Protein AF-A0A1Y3AT65-F1 (afdb_monomer_lite)

Sequence (134 aa):
MAFTSYMGLILGLMADDDILRILLSTGNSETVDKLFTRYLSTVKHLQDWFRHDPFDKNSKAFKSLKIVRKMHCKVADNLNNNQQSMDERKDIQINQWQMFLTQSAFFGLSAIIPKQIGYHQFTPNDFHAIFHFW

Organism: Euroglyphus maynei (NCBI:txid6958)

Radius of gyration: 16.28 Å; chains: 1; bounding box: 32×29×45 Å

Foldseek 3Di:
DLVQLLQLLVVLCVVDPLSVVLVVVVVLCPDPVSVVVVVVLVSVLVCQLVVWDCPPCPGPNVVSVVVVVVVLVVSQCVLVVVQPDPDPSRPRHDDVVVVVSNVCSRCVCCVPPVVVVPVPPDDPVNNVVVVVSD

pLDDT: mean 87.67, std 11.33, range [44.53, 98.38]

Secondary structure (DSSP, 8-state):
-HHHHHHHHHHHHHH-HHHHHHHHHTSTTSSHHHHHHHHHHHHHHHHHHHHS-TT-TTSHHHHHHHHHHHHHHHHHHHHHH-TTS-SS-TT----HHHHHHHHHHHHHHHHH-TTTTT-TT--HHHHHHHHHH-

Structure (mmCIF, N/CA/C/O backbone):
data_AF-A0A1Y3AT65-F1
#
_entry.id   AF-A0A1Y3AT65-F1
#
loop_
_atom_site.group_PDB
_atom_site.id
_atom_site.type_symbol
_atom_site.label_atom_id
_atom_site.label_alt_id
_atom_site.label_comp_id
_atom_site.label_asym_id
_atom_site.label_entity_id
_atom_site.label_seq_id
_atom_site.pdbx_PDB_ins_code
_atom_site.Cartn_x
_atom_site.Cartn_y
_atom_site.Cartn_z
_atom_site.occupancy
_atom_site.B_iso_or_equiv
_atom_site.auth_seq_id
_atom_site.auth_comp_id
_atom_site.auth_asym_id
_atom_site.auth_atom_id
_atom_site.pdbx_PDB_model_num
ATOM 1 N N . MET A 1 1 ? 6.538 -9.108 -6.489 1.00 64.62 1 MET A N 1
ATOM 2 C CA . MET A 1 1 ? 5.789 -7.889 -6.111 1.00 64.62 1 MET A CA 1
ATOM 3 C C . MET A 1 1 ? 4.839 -8.126 -4.943 1.00 64.62 1 MET A C 1
ATOM 5 O O . MET A 1 1 ? 5.210 -7.740 -3.850 1.00 64.62 1 MET A O 1
ATOM 9 N N . ALA A 1 2 ? 3.693 -8.811 -5.093 1.00 70.06 2 ALA A N 1
ATOM 10 C CA . ALA A 1 2 ? 2.707 -8.919 -3.997 1.00 70.06 2 ALA A CA 1
ATOM 11 C C . ALA A 1 2 ? 3.268 -9.498 -2.677 1.00 70.06 2 ALA A C 1
ATOM 13 O O . ALA A 1 2 ? 2.992 -8.955 -1.613 1.00 70.06 2 ALA A O 1
ATOM 14 N N . PHE A 1 3 ? 4.096 -10.548 -2.744 1.00 76.88 3 PHE A N 1
ATOM 15 C CA . PHE A 1 3 ? 4.761 -11.120 -1.565 1.00 76.88 3 PHE A CA 1
ATOM 16 C C . PHE A 1 3 ? 5.738 -10.136 -0.902 1.00 76.88 3 PHE A C 1
ATOM 18 O O . PHE A 1 3 ? 5.680 -9.927 0.304 1.00 76.88 3 PHE A O 1
ATOM 25 N N . THR A 1 4 ? 6.588 -9.478 -1.693 1.00 84.19 4 THR A N 1
ATOM 26 C CA . THR A 1 4 ? 7.532 -8.458 -1.218 1.00 84.19 4 THR A CA 1
ATOM 27 C C . THR A 1 4 ? 6.821 -7.293 -0.534 1.00 84.19 4 THR A C 1
ATOM 29 O O . THR A 1 4 ? 7.199 -6.900 0.565 1.00 84.19 4 THR A O 1
ATOM 32 N N . SER A 1 5 ? 5.768 -6.768 -1.162 1.00 83.88 5 SER A N 1
ATOM 33 C CA . SER A 1 5 ? 4.968 -5.667 -0.624 1.00 83.88 5 SER A CA 1
ATOM 34 C C . SER A 1 5 ? 4.231 -6.074 0.657 1.00 83.88 5 SER A C 1
ATOM 36 O O . SER A 1 5 ? 4.086 -5.263 1.563 1.00 83.88 5 SER A O 1
ATOM 38 N N . TYR A 1 6 ? 3.812 -7.338 0.772 1.00 82.06 6 TYR A N 1
ATOM 39 C CA . TYR A 1 6 ? 3.219 -7.876 1.997 1.00 82.06 6 TYR A CA 1
ATOM 40 C C . TYR A 1 6 ? 4.241 -8.035 3.135 1.00 82.06 6 TYR A C 1
ATOM 42 O O . TYR A 1 6 ? 3.956 -7.654 4.267 1.00 82.06 6 TYR A O 1
ATOM 50 N N . MET A 1 7 ? 5.443 -8.539 2.844 1.00 84.25 7 MET A N 1
ATOM 51 C CA . MET A 1 7 ? 6.515 -8.646 3.842 1.00 84.25 7 MET A CA 1
ATOM 52 C C . MET A 1 7 ? 6.972 -7.276 4.334 1.00 84.25 7 MET A C 1
ATOM 54 O O . MET A 1 7 ? 7.140 -7.076 5.535 1.00 84.25 7 MET A O 1
ATOM 58 N N . GLY A 1 8 ? 7.116 -6.317 3.421 1.00 86.62 8 GLY A N 1
ATOM 59 C CA . GLY A 1 8 ? 7.434 -4.946 3.785 1.00 86.62 8 GLY A CA 1
ATOM 60 C C . GLY A 1 8 ? 6.338 -4.302 4.635 1.00 86.62 8 GLY A C 1
ATOM 61 O O . GLY A 1 8 ? 6.666 -3.679 5.639 1.00 86.62 8 GLY A O 1
ATOM 62 N N . LEU A 1 9 ? 5.053 -4.549 4.334 1.00 85.88 9 LEU A N 1
ATOM 63 C CA . LEU A 1 9 ? 3.936 -4.142 5.196 1.00 85.88 9 LEU A CA 1
ATOM 64 C C . LEU A 1 9 ? 4.084 -4.699 6.615 1.00 85.88 9 LEU A C 1
ATOM 66 O O . LEU A 1 9 ? 4.012 -3.927 7.561 1.00 85.88 9 LEU A O 1
ATOM 70 N N . ILE A 1 10 ? 4.309 -6.006 6.781 1.00 83.56 10 ILE A N 1
ATOM 71 C CA . ILE A 1 10 ? 4.473 -6.607 8.117 1.00 83.56 10 ILE A CA 1
ATOM 72 C C . ILE A 1 10 ? 5.633 -5.949 8.869 1.00 83.56 10 ILE A C 1
ATOM 74 O O . ILE A 1 10 ? 5.464 -5.569 10.023 1.00 83.56 10 ILE A O 1
ATOM 78 N N . LEU A 1 11 ? 6.786 -5.773 8.219 1.00 83.50 11 LEU A N 1
ATOM 79 C CA . LEU A 1 11 ? 7.942 -5.122 8.836 1.00 83.50 11 LEU A CA 1
ATOM 80 C C . LEU A 1 11 ? 7.638 -3.677 9.245 1.00 83.50 11 LEU A C 1
ATOM 82 O O . LEU A 1 11 ? 7.956 -3.294 10.365 1.00 83.50 11 LEU A O 1
ATOM 86 N N . GLY A 1 12 ? 6.987 -2.902 8.374 1.00 83.62 12 GLY A N 1
ATOM 87 C CA . GLY A 1 12 ? 6.592 -1.524 8.669 1.00 83.62 12 GLY A CA 1
ATOM 88 C C . GLY A 1 12 ? 5.614 -1.432 9.839 1.00 83.62 12 GLY A C 1
ATOM 89 O O . GLY A 1 12 ? 5.766 -0.568 10.693 1.00 83.62 12 GLY A O 1
ATOM 90 N N . LEU A 1 13 ? 4.658 -2.362 9.928 1.00 81.56 13 LEU A N 1
ATOM 91 C CA . LEU A 1 13 ? 3.727 -2.433 11.054 1.00 81.56 13 LEU A CA 1
ATOM 92 C C . LEU A 1 13 ? 4.410 -2.809 1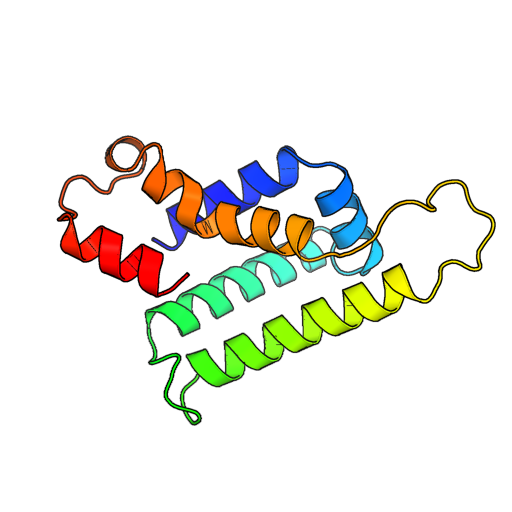2.370 1.00 81.56 13 LEU A C 1
ATOM 94 O O . LEU A 1 13 ? 3.994 -2.330 13.411 1.00 81.56 13 LEU A O 1
ATOM 98 N N . MET A 1 14 ? 5.432 -3.664 12.350 1.00 79.94 14 MET A N 1
ATOM 99 C CA . MET A 1 14 ? 6.160 -4.038 13.569 1.00 79.94 14 MET A CA 1
ATOM 100 C C . MET A 1 14 ? 7.171 -2.978 14.024 1.00 79.94 14 MET A C 1
ATOM 102 O O . MET A 1 14 ? 7.653 -3.055 15.149 1.00 79.94 14 MET A O 1
ATOM 106 N N . ALA A 1 15 ? 7.535 -2.036 13.153 1.00 81.00 15 ALA A N 1
ATOM 107 C CA . ALA A 1 15 ? 8.564 -1.037 13.428 1.00 81.00 15 ALA A CA 1
ATOM 108 C C . ALA A 1 15 ? 8.023 0.253 14.069 1.00 81.00 15 ALA A C 1
ATOM 110 O O . ALA A 1 15 ? 8.819 1.053 14.556 1.00 81.00 15 ALA A O 1
ATOM 111 N N . ASP A 1 16 ? 6.704 0.467 14.048 1.00 81.56 16 ASP A N 1
ATOM 112 C CA . ASP A 1 16 ? 6.070 1.713 14.480 1.00 81.56 16 ASP A CA 1
ATOM 113 C C . ASP A 1 16 ? 4.811 1.433 15.322 1.00 81.56 16 ASP A C 1
ATOM 115 O O . ASP A 1 16 ? 3.757 1.026 14.813 1.00 81.56 16 ASP A O 1
ATOM 119 N N . ASP A 1 17 ? 4.930 1.676 16.629 1.00 84.50 17 ASP A N 1
ATOM 120 C CA . ASP A 1 17 ? 3.848 1.503 17.600 1.00 84.50 17 ASP A CA 1
ATOM 121 C C . ASP A 1 17 ? 2.639 2.407 17.305 1.00 84.50 17 ASP A C 1
ATOM 123 O O . ASP A 1 17 ? 1.500 2.018 17.592 1.00 84.50 17 ASP A O 1
ATOM 127 N N . ASP A 1 18 ? 2.837 3.582 16.701 1.00 85.50 18 ASP A N 1
ATOM 128 C CA . ASP A 1 18 ? 1.742 4.492 16.362 1.00 85.50 18 ASP A CA 1
ATOM 129 C C . ASP A 1 18 ? 0.900 3.924 15.224 1.00 85.50 18 ASP A C 1
ATOM 131 O O . ASP A 1 18 ? -0.332 3.976 15.282 1.00 85.50 18 ASP A O 1
ATOM 135 N N . ILE A 1 19 ? 1.525 3.298 14.221 1.00 85.94 19 ILE A N 1
ATOM 136 C CA . ILE A 1 19 ? 0.791 2.638 13.132 1.00 85.94 19 ILE A CA 1
ATOM 137 C C . ILE A 1 19 ? -0.057 1.482 13.680 1.00 85.94 19 ILE A C 1
ATOM 139 O O . ILE A 1 19 ? -1.222 1.325 13.291 1.00 85.94 19 ILE A O 1
ATOM 143 N N . LEU A 1 20 ? 0.470 0.697 14.625 1.00 86.69 20 LEU A N 1
ATOM 144 C CA . LEU A 1 20 ? -0.303 -0.359 15.287 1.00 86.69 20 LEU A CA 1
ATOM 145 C C . LEU A 1 20 ? -1.485 0.210 16.072 1.00 86.69 20 LEU A C 1
ATOM 147 O O . LEU A 1 20 ? -2.610 -0.284 15.939 1.00 86.69 20 LEU A O 1
ATOM 151 N N . ARG A 1 21 ? -1.265 1.276 16.845 1.00 87.88 21 ARG A N 1
ATOM 152 C CA . ARG A 1 21 ? -2.320 1.961 17.603 1.00 87.88 21 ARG A CA 1
ATOM 153 C C . ARG A 1 21 ? -3.409 2.521 16.685 1.00 87.88 21 ARG A C 1
ATOM 155 O O . ARG A 1 21 ? -4.594 2.342 16.976 1.00 87.88 21 ARG A O 1
ATOM 162 N N . ILE A 1 22 ? -3.038 3.104 15.541 1.00 89.12 22 ILE A N 1
ATOM 163 C CA . ILE A 1 22 ? -3.978 3.543 14.498 1.00 89.12 22 ILE A CA 1
ATOM 164 C C . ILE A 1 22 ? -4.821 2.361 14.014 1.00 89.12 22 ILE A C 1
ATOM 166 O O . ILE A 1 22 ? -6.049 2.455 13.981 1.00 89.12 22 ILE A O 1
ATOM 170 N N . LEU A 1 23 ? -4.204 1.232 13.658 1.00 90.12 23 LEU A N 1
ATOM 171 C CA . LEU A 1 23 ? -4.937 0.062 13.167 1.00 90.12 23 LEU A CA 1
ATOM 172 C C . LEU A 1 23 ? -5.905 -0.499 14.214 1.00 90.12 23 LEU A C 1
ATOM 174 O O . LEU A 1 23 ? -7.049 -0.814 13.868 1.00 90.12 23 LEU A O 1
ATOM 178 N N . LEU A 1 24 ? -5.479 -0.587 15.475 1.00 88.62 24 LEU A N 1
ATOM 179 C CA . LEU A 1 24 ? -6.313 -1.039 16.591 1.00 88.62 24 LEU A CA 1
ATOM 180 C C . LEU A 1 24 ? -7.511 -0.109 16.818 1.00 88.62 24 LEU A C 1
ATOM 182 O O . LEU A 1 24 ? -8.625 -0.600 16.986 1.00 88.62 24 LEU A O 1
ATOM 186 N N . SER A 1 25 ? -7.324 1.211 16.704 1.00 89.00 25 SER A N 1
ATOM 187 C CA . SER A 1 25 ? -8.399 2.203 16.890 1.00 89.00 25 SER A CA 1
ATOM 188 C C . SER A 1 25 ? -9.590 2.026 15.938 1.00 89.00 25 SER A C 1
ATOM 190 O O . SER A 1 25 ? -10.700 2.466 16.224 1.00 89.00 25 SER A O 1
ATOM 192 N N . THR A 1 26 ? -9.387 1.357 14.799 1.00 90.94 26 THR A N 1
ATOM 193 C CA . THR A 1 26 ? -10.454 1.136 13.813 1.00 90.94 26 THR A CA 1
ATOM 194 C C . THR A 1 26 ? -11.418 0.002 14.178 1.00 90.94 26 THR A C 1
ATOM 196 O O . THR A 1 26 ? -12.393 -0.202 13.455 1.00 90.94 26 THR A O 1
ATOM 199 N N . GLY A 1 27 ? -11.114 -0.805 15.204 1.00 90.06 27 GLY A N 1
ATOM 200 C CA . GLY A 1 27 ? -11.887 -1.995 15.590 1.00 90.06 27 GLY A CA 1
ATOM 201 C C . GLY A 1 27 ? -11.817 -3.169 14.598 1.00 90.06 27 GLY A C 1
ATOM 202 O O . GLY A 1 27 ? -12.318 -4.258 14.876 1.00 90.06 27 GLY A O 1
ATOM 203 N N . ASN A 1 28 ? -11.158 -2.994 13.445 1.00 91.69 28 ASN A N 1
ATOM 204 C CA . ASN A 1 28 ? -10.980 -4.012 12.398 1.00 91.69 28 ASN A CA 1
ATOM 205 C C . ASN A 1 28 ? -9.689 -4.838 12.583 1.00 91.69 28 ASN A C 1
ATOM 207 O O . ASN A 1 28 ? -9.176 -5.425 11.631 1.00 91.69 28 ASN A O 1
ATOM 211 N N . SER A 1 29 ? -9.126 -4.830 13.793 1.00 91.25 29 SER A N 1
ATOM 212 C CA . SER A 1 29 ? -7.895 -5.551 14.154 1.00 91.25 29 SER A CA 1
ATOM 213 C C . SER A 1 29 ? -7.995 -6.293 15.496 1.00 91.25 29 SER A C 1
ATOM 215 O O . SER A 1 29 ? -6.986 -6.756 16.006 1.00 91.25 29 SER A O 1
ATOM 217 N N . GLU A 1 30 ? -9.192 -6.393 16.081 1.00 89.56 30 GLU A N 1
ATOM 218 C CA . GLU A 1 30 ? -9.398 -6.936 17.438 1.00 89.56 30 GLU A CA 1
ATOM 219 C C . GLU A 1 30 ? -9.384 -8.468 17.507 1.00 89.56 30 GLU A C 1
ATOM 221 O O . GLU A 1 30 ? -9.153 -9.041 18.567 1.00 89.56 30 GLU A O 1
ATOM 226 N N . THR A 1 31 ? -9.664 -9.138 16.389 1.00 93.31 31 THR A N 1
ATOM 227 C CA . THR A 1 31 ? -9.794 -10.596 16.318 1.00 93.31 31 THR A CA 1
ATOM 228 C C . THR A 1 31 ? -9.039 -11.143 15.110 1.00 93.31 31 THR A C 1
ATOM 230 O O . THR A 1 31 ? -8.782 -10.429 14.135 1.00 93.31 31 THR A O 1
ATOM 233 N N . VAL A 1 32 ? -8.676 -12.428 15.160 1.00 94.06 32 VAL A N 1
ATOM 234 C CA . VAL A 1 32 ? -7.895 -13.093 14.102 1.00 94.06 32 VAL A CA 1
ATOM 235 C C . VAL A 1 32 ? -8.628 -13.074 12.755 1.00 94.06 32 VAL A C 1
ATOM 237 O O . VAL A 1 32 ? -8.010 -12.824 11.723 1.00 94.06 32 VAL A O 1
ATOM 240 N N . ASP A 1 33 ? -9.946 -13.269 12.746 1.00 96.19 33 ASP A N 1
ATOM 241 C CA . ASP A 1 33 ? -10.785 -13.228 11.543 1.00 96.19 33 ASP A CA 1
ATOM 242 C C . ASP A 1 33 ? -10.880 -11.816 10.935 1.00 96.19 33 ASP A C 1
ATOM 244 O O . ASP A 1 33 ? -10.775 -11.659 9.711 1.00 96.19 33 ASP A O 1
ATOM 248 N N . LYS A 1 34 ? -10.982 -10.771 11.771 1.00 94.38 34 LYS A N 1
ATOM 249 C CA . LYS A 1 34 ? -10.933 -9.369 11.323 1.00 94.38 34 LYS A CA 1
ATOM 250 C C . LYS A 1 34 ? -9.566 -9.027 10.725 1.00 94.38 34 LYS A C 1
ATOM 252 O O . LYS A 1 34 ? -9.504 -8.432 9.648 1.00 94.38 34 LYS A O 1
ATOM 257 N N . LEU A 1 35 ? -8.476 -9.451 11.373 1.00 92.00 35 LEU A N 1
ATOM 258 C CA . LEU A 1 35 ? -7.111 -9.274 10.866 1.00 92.00 35 LEU A CA 1
ATOM 259 C C . LEU A 1 35 ? -6.919 -9.980 9.520 1.00 92.00 35 LEU A C 1
ATOM 261 O O . LEU A 1 35 ? -6.455 -9.358 8.564 1.00 92.00 35 LEU A O 1
ATOM 265 N N . PHE A 1 36 ? -7.327 -11.247 9.413 1.00 92.81 36 PHE A N 1
ATOM 266 C CA . PHE A 1 36 ? -7.269 -12.002 8.160 1.00 92.81 36 PHE A CA 1
ATOM 267 C C . PHE A 1 36 ? -8.016 -11.274 7.036 1.00 92.81 36 PHE A C 1
ATOM 269 O O . PHE A 1 36 ? -7.462 -11.048 5.959 1.00 92.81 36 PHE A O 1
ATOM 276 N N . THR A 1 37 ? -9.245 -10.833 7.311 1.00 95.19 37 THR A N 1
ATOM 277 C CA . THR A 1 37 ? -10.080 -10.106 6.347 1.00 95.19 37 THR A CA 1
ATOM 278 C C . THR A 1 37 ? -9.423 -8.803 5.900 1.00 95.19 37 THR A C 1
ATOM 280 O O . THR A 1 37 ? -9.384 -8.509 4.702 1.00 95.19 37 THR A O 1
ATOM 283 N N . ARG A 1 38 ? -8.853 -8.035 6.837 1.00 93.25 38 ARG A N 1
ATOM 284 C CA . ARG A 1 38 ? -8.128 -6.797 6.535 1.00 93.25 38 ARG A CA 1
ATOM 285 C C . ARG A 1 38 ? -6.981 -7.053 5.564 1.00 93.25 38 ARG A C 1
ATOM 287 O O . ARG A 1 38 ? -6.920 -6.406 4.521 1.00 93.25 38 ARG A O 1
ATOM 294 N N . TYR A 1 39 ? -6.078 -7.976 5.884 1.00 90.88 39 TYR A N 1
ATOM 295 C CA . TYR A 1 39 ? -4.890 -8.195 5.056 1.00 90.88 39 TYR A CA 1
ATOM 296 C C . TYR A 1 39 ? -5.218 -8.860 3.721 1.00 90.88 39 TYR A C 1
ATOM 298 O O . TYR A 1 39 ? -4.597 -8.520 2.713 1.00 90.88 39 TYR A O 1
ATOM 306 N N . LEU A 1 40 ? -6.242 -9.716 3.666 1.00 92.81 40 LEU A N 1
ATOM 307 C CA . LEU A 1 40 ? -6.763 -10.225 2.400 1.00 92.81 40 LEU A CA 1
ATOM 308 C C . LEU A 1 40 ? -7.311 -9.087 1.523 1.00 92.81 40 LEU A C 1
ATOM 310 O O . LEU A 1 40 ? -7.027 -9.042 0.324 1.00 92.81 40 LEU A O 1
ATOM 314 N N . SER A 1 41 ? -8.037 -8.131 2.115 1.00 94.75 41 SER A N 1
ATOM 315 C CA . SER A 1 41 ? -8.499 -6.928 1.413 1.00 94.75 41 SER A CA 1
ATOM 316 C C . SER A 1 41 ? -7.328 -6.085 0.905 1.00 94.75 41 SER A C 1
ATOM 318 O O . SER A 1 41 ? -7.350 -5.648 -0.245 1.00 94.75 41 SER A O 1
ATOM 320 N N . THR A 1 42 ? -6.279 -5.896 1.712 1.00 92.62 42 THR A N 1
ATOM 321 C CA . THR A 1 42 ? -5.059 -5.185 1.294 1.00 92.62 42 THR A CA 1
ATOM 322 C C . THR A 1 42 ? -4.396 -5.863 0.097 1.00 92.62 42 THR A C 1
ATOM 324 O O . THR A 1 42 ? -4.096 -5.196 -0.892 1.00 92.62 42 THR A O 1
ATOM 327 N N . VAL A 1 43 ? -4.220 -7.190 0.129 1.00 91.69 43 VAL A N 1
ATOM 328 C CA . VAL A 1 43 ? -3.649 -7.951 -0.997 1.00 91.69 43 VAL A CA 1
ATOM 329 C C . VAL A 1 43 ? -4.502 -7.795 -2.254 1.00 91.69 43 VAL A C 1
ATOM 331 O O . VAL A 1 43 ? -3.956 -7.606 -3.340 1.00 91.69 43 VAL A O 1
ATOM 334 N N . LYS A 1 44 ? -5.833 -7.826 -2.126 1.00 94.31 44 LYS A N 1
ATOM 335 C CA . LYS A 1 44 ? -6.746 -7.621 -3.255 1.00 94.31 44 LYS A CA 1
ATOM 336 C C . LYS A 1 44 ? -6.602 -6.224 -3.864 1.00 94.31 44 LYS A C 1
ATOM 338 O O . LYS A 1 44 ? -6.500 -6.119 -5.081 1.00 94.31 44 LYS A O 1
ATOM 343 N N . HIS A 1 45 ? -6.529 -5.179 -3.038 1.00 95.06 45 HIS A N 1
ATOM 344 C CA . HIS A 1 45 ? -6.292 -3.813 -3.512 1.00 95.06 45 HIS A CA 1
ATOM 345 C C . HIS A 1 45 ? -4.964 -3.695 -4.263 1.00 95.06 45 HIS A C 1
ATOM 347 O O . HIS A 1 45 ? -4.956 -3.217 -5.391 1.00 95.06 45 HIS A O 1
ATOM 353 N N . LEU A 1 46 ? -3.868 -4.213 -3.699 1.00 92.44 46 LEU A N 1
ATOM 354 C CA . LEU A 1 46 ? -2.566 -4.214 -4.373 1.00 92.44 46 LEU A CA 1
ATOM 355 C C . LEU A 1 46 ? -2.617 -4.953 -5.715 1.00 92.44 46 LEU A C 1
ATOM 357 O O . LEU A 1 46 ? -2.084 -4.472 -6.710 1.00 92.44 46 LEU A O 1
ATOM 361 N N . GLN A 1 47 ? -3.274 -6.114 -5.766 1.00 93.12 47 GLN A N 1
ATOM 362 C CA . GLN A 1 47 ? -3.437 -6.847 -7.020 1.00 93.12 47 GLN A CA 1
ATOM 363 C C . GLN A 1 47 ? -4.214 -6.041 -8.060 1.00 93.12 47 GLN A C 1
ATOM 365 O O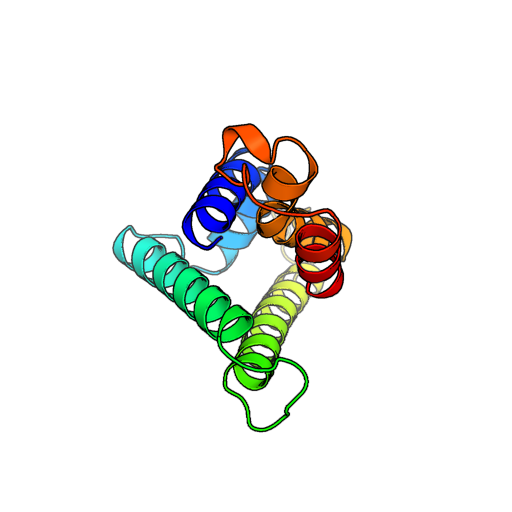 . GLN A 1 47 ? -3.802 -6.021 -9.217 1.00 93.12 47 GLN A O 1
ATOM 370 N N . ASP A 1 48 ? -5.307 -5.385 -7.668 1.00 95.69 48 ASP A N 1
ATOM 371 C CA . ASP A 1 48 ? -6.075 -4.531 -8.574 1.00 95.69 48 ASP A CA 1
ATOM 372 C C . ASP A 1 48 ? -5.223 -3.361 -9.081 1.00 95.69 48 ASP A C 1
ATOM 374 O O . ASP A 1 48 ? -5.288 -3.052 -10.268 1.00 95.69 48 ASP A O 1
ATOM 378 N N . TRP A 1 49 ? -4.396 -2.755 -8.222 1.00 94.38 49 TRP A N 1
ATOM 379 C CA . TRP A 1 49 ? -3.531 -1.629 -8.586 1.00 94.38 49 TRP A CA 1
ATOM 380 C C . TRP A 1 49 ? -2.459 -1.992 -9.615 1.00 94.38 49 TRP A C 1
ATOM 382 O O . TRP A 1 49 ? -2.204 -1.207 -10.519 1.00 94.38 49 TRP A O 1
ATOM 392 N N . PHE A 1 50 ? -1.859 -3.181 -9.513 1.00 90.81 50 PHE A N 1
ATOM 393 C CA . PHE A 1 50 ? -0.832 -3.627 -10.463 1.00 90.81 50 PHE A CA 1
ATOM 394 C C . PHE A 1 50 ? -1.396 -4.274 -11.735 1.00 90.81 50 PHE A C 1
ATOM 396 O O . PHE A 1 50 ? -0.680 -4.393 -12.726 1.0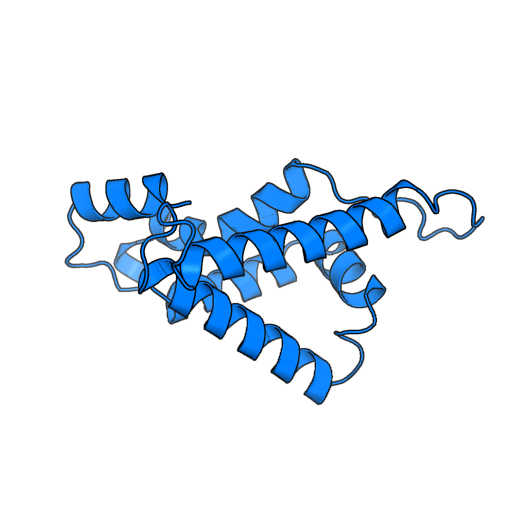0 90.81 50 PHE A O 1
ATOM 403 N N . ARG A 1 51 ? -2.647 -4.753 -11.722 1.00 94.56 51 ARG A N 1
ATOM 404 C CA . ARG A 1 51 ? -3.255 -5.459 -12.869 1.00 94.56 51 ARG A CA 1
ATOM 405 C C . ARG A 1 51 ? -4.097 -4.568 -13.771 1.00 94.56 51 ARG A C 1
ATOM 407 O O . ARG A 1 51 ? -4.476 -5.000 -14.860 1.00 94.56 51 ARG A O 1
ATOM 414 N N . HIS A 1 52 ? -4.451 -3.376 -13.313 1.00 95.81 52 HIS A N 1
ATOM 415 C CA . HIS A 1 52 ? -5.359 -2.478 -14.011 1.00 95.81 52 HIS A CA 1
ATOM 416 C C . HIS A 1 52 ? -4.795 -1.058 -14.024 1.00 95.81 52 HIS A C 1
ATOM 418 O O . HIS A 1 52 ? -4.052 -0.684 -13.127 1.00 95.81 52 HIS A O 1
ATOM 424 N N . ASP A 1 53 ? -5.164 -0.269 -15.032 1.00 94.94 53 ASP A N 1
ATOM 425 C CA . ASP A 1 53 ? -4.650 1.091 -15.201 1.00 94.94 53 ASP A CA 1
ATOM 426 C C . ASP A 1 53 ? -5.171 2.027 -14.090 1.00 94.94 53 ASP A C 1
ATOM 428 O O . ASP A 1 53 ? -6.380 2.277 -14.030 1.00 94.94 53 ASP A O 1
ATOM 432 N N . PRO A 1 54 ? -4.317 2.560 -13.197 1.00 94.25 54 PRO A N 1
ATOM 433 C CA . PRO A 1 54 ? -4.751 3.451 -12.126 1.00 94.25 54 PRO A CA 1
ATOM 434 C C . PRO A 1 54 ? -5.221 4.825 -12.624 1.00 94.25 54 PRO A C 1
ATOM 436 O O . PRO A 1 54 ? -5.843 5.545 -11.846 1.00 94.25 54 PRO A O 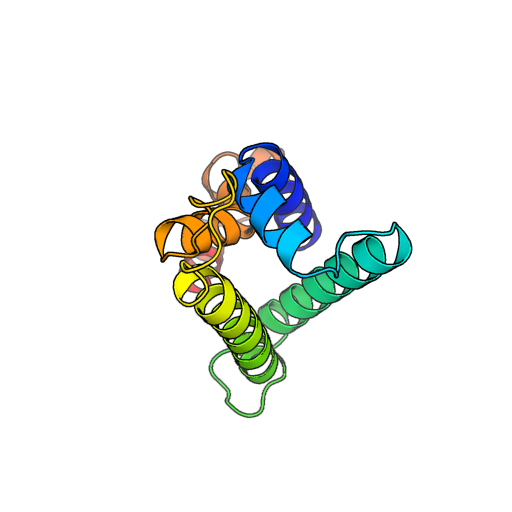1
ATOM 439 N N . PHE A 1 55 ? -4.970 5.191 -13.883 1.00 93.88 55 PHE A N 1
ATOM 440 C CA . PHE A 1 55 ? -5.377 6.468 -14.475 1.00 93.88 55 PHE A CA 1
ATOM 441 C C . PHE A 1 55 ? -6.714 6.385 -15.225 1.00 93.88 55 PHE A C 1
ATOM 443 O O . PHE A 1 55 ? -7.405 7.400 -15.366 1.00 93.88 55 PHE A O 1
ATOM 450 N N . ASP A 1 56 ? -7.144 5.187 -15.631 1.00 97.56 56 ASP A N 1
ATOM 451 C CA . ASP A 1 56 ? -8.485 4.971 -16.172 1.00 97.56 56 ASP A CA 1
ATOM 452 C C . ASP A 1 56 ? -9.537 5.001 -15.052 1.00 97.56 56 ASP A C 1
ATOM 454 O O . ASP A 1 56 ? -9.637 4.105 -14.213 1.00 97.56 56 ASP A O 1
ATOM 458 N N . LYS A 1 57 ? -10.407 6.018 -15.087 1.00 97.25 57 LYS A N 1
ATOM 459 C CA . LYS A 1 57 ? -11.479 6.227 -14.100 1.00 97.25 57 LYS A CA 1
ATOM 460 C C . LYS A 1 57 ? -12.465 5.057 -13.999 1.00 97.25 57 LYS A C 1
ATOM 462 O O . LYS A 1 57 ? -13.146 4.918 -12.975 1.00 97.25 57 LYS A O 1
ATOM 467 N N . ASN A 1 58 ? -12.568 4.239 -15.042 1.00 97.56 58 ASN A N 1
ATOM 468 C CA . ASN A 1 58 ? -13.458 3.086 -15.091 1.00 97.56 58 ASN A CA 1
ATOM 469 C C . ASN A 1 58 ? -12.801 1.801 -14.577 1.00 97.56 58 ASN A C 1
ATOM 471 O O . ASN A 1 58 ? -13.525 0.854 -14.235 1.00 97.56 58 ASN A O 1
ATOM 475 N N . SER A 1 59 ? -11.475 1.786 -14.444 1.00 98.12 59 SER A N 1
ATOM 476 C CA . SER A 1 59 ? -10.709 0.623 -14.021 1.00 98.12 59 SER A CA 1
ATOM 477 C C . SER A 1 59 ? -10.969 0.249 -12.560 1.00 98.12 59 SER A C 1
ATOM 479 O O . SER A 1 59 ? -11.428 1.049 -11.732 1.00 98.12 59 SER A O 1
ATOM 481 N N . LYS A 1 60 ? -10.650 -1.002 -12.212 1.00 98.06 60 LYS A N 1
ATOM 482 C CA . LYS A 1 60 ? -10.692 -1.441 -10.812 1.00 98.06 60 LYS A CA 1
ATOM 483 C C . LYS A 1 60 ? -9.593 -0.777 -9.978 1.00 98.06 60 LYS A C 1
ATOM 485 O O . LYS A 1 60 ? -9.856 -0.476 -8.818 1.00 98.06 60 LYS A O 1
ATOM 490 N N . ALA A 1 61 ? -8.421 -0.492 -10.557 1.00 97.06 61 ALA A N 1
ATOM 491 C CA . ALA A 1 61 ? -7.322 0.180 -9.864 1.00 97.06 61 ALA A CA 1
ATOM 492 C C . ALA A 1 61 ? -7.737 1.574 -9.377 1.00 97.06 61 ALA A C 1
ATOM 494 O O . ALA A 1 61 ? -7.681 1.843 -8.177 1.00 97.06 61 ALA A O 1
ATOM 495 N N . PHE A 1 62 ? -8.262 2.426 -10.264 1.00 97.69 62 PHE A N 1
ATOM 496 C CA . PHE A 1 62 ? -8.688 3.781 -9.902 1.00 97.69 62 PHE A CA 1
ATOM 497 C C . PHE A 1 62 ? -9.797 3.773 -8.842 1.00 97.69 62 PHE A C 1
ATOM 499 O O . PHE A 1 62 ? -9.757 4.516 -7.856 1.00 97.69 62 PHE A O 1
ATOM 506 N N . LYS A 1 63 ? -10.799 2.899 -9.009 1.00 98.38 63 LYS A N 1
ATOM 507 C CA . LYS A 1 63 ? -11.885 2.730 -8.030 1.00 98.38 63 LYS A CA 1
ATOM 508 C C . LYS A 1 63 ? -11.341 2.273 -6.678 1.00 98.38 63 LYS A C 1
ATOM 510 O O . LYS A 1 63 ? -11.710 2.845 -5.653 1.00 98.38 63 LYS A O 1
ATOM 515 N N . SER A 1 64 ? -10.438 1.296 -6.677 1.00 98.00 64 SER A N 1
ATOM 516 C CA . SER A 1 64 ? -9.791 0.782 -5.474 1.00 98.00 64 SER A CA 1
ATOM 517 C C . SER A 1 64 ? -8.960 1.849 -4.759 1.00 98.00 64 SER A C 1
ATOM 519 O O . SER A 1 64 ? -9.089 1.973 -3.544 1.00 98.00 64 SER A O 1
ATOM 521 N N . LEU A 1 65 ? -8.153 2.636 -5.477 1.00 96.50 65 LEU A N 1
ATOM 522 C CA . LEU A 1 65 ? -7.366 3.737 -4.910 1.00 96.50 65 LEU A CA 1
ATOM 523 C C . LEU A 1 65 ? -8.271 4.776 -4.238 1.00 96.50 65 LEU A C 1
ATOM 525 O O . LEU A 1 65 ? -8.009 5.194 -3.110 1.00 96.50 65 LEU A O 1
ATOM 529 N N . LYS A 1 66 ? -9.395 5.140 -4.874 1.00 97.94 66 LYS A N 1
ATOM 530 C CA . LYS A 1 66 ? -10.379 6.045 -4.257 1.00 97.94 66 LYS A CA 1
ATOM 531 C C . LYS A 1 66 ? -11.021 5.461 -3.001 1.00 97.94 66 LYS A C 1
ATOM 533 O O . LYS A 1 66 ? -11.266 6.216 -2.062 1.00 97.94 66 LYS A O 1
ATOM 538 N N . ILE A 1 67 ? -11.306 4.158 -2.972 1.00 97.94 67 ILE A N 1
ATOM 539 C CA . ILE A 1 67 ? -11.842 3.486 -1.779 1.00 97.94 67 ILE A CA 1
ATOM 540 C C . ILE A 1 67 ? -10.820 3.558 -0.640 1.00 97.94 67 ILE A C 1
ATOM 542 O O . ILE A 1 67 ? -11.156 4.057 0.430 1.00 97.94 67 ILE A O 1
ATOM 546 N N . VAL A 1 68 ? -9.570 3.153 -0.881 1.00 96.06 68 VAL A N 1
ATOM 547 C CA . VAL A 1 68 ? -8.502 3.170 0.134 1.00 96.06 68 VAL A CA 1
ATOM 548 C C . VAL A 1 68 ? -8.223 4.584 0.636 1.00 96.06 68 VAL A C 1
ATOM 550 O O . VAL A 1 68 ? -8.179 4.798 1.847 1.00 96.06 68 VAL A O 1
ATOM 553 N N . ARG A 1 69 ? -8.161 5.580 -0.258 1.00 95.81 69 ARG A N 1
ATOM 554 C CA . ARG A 1 69 ? -8.039 6.991 0.137 1.00 95.81 69 ARG A CA 1
ATOM 555 C C . ARG A 1 69 ? -9.174 7.419 1.065 1.00 95.81 69 ARG A C 1
ATOM 557 O O . ARG A 1 69 ? -8.908 8.005 2.106 1.00 95.81 69 ARG A O 1
ATOM 564 N N . LYS A 1 70 ? -10.430 7.114 0.719 1.00 97.38 70 LYS A N 1
ATOM 565 C CA . LYS A 1 70 ? -11.587 7.445 1.568 1.00 97.38 70 LYS A CA 1
ATOM 566 C C . LYS A 1 70 ? -11.522 6.755 2.930 1.00 97.38 70 LYS A C 1
ATOM 568 O O . LYS A 1 70 ? -11.863 7.386 3.925 1.00 97.38 70 LYS A O 1
ATOM 573 N N . MET A 1 71 ? -11.084 5.495 2.982 1.00 95.31 71 MET A N 1
ATOM 574 C CA . MET A 1 71 ? -10.897 4.775 4.246 1.00 95.31 71 MET A CA 1
ATOM 575 C C . MET A 1 71 ? -9.863 5.474 5.132 1.00 95.31 71 MET A C 1
ATOM 577 O O . MET A 1 71 ? -10.161 5.756 6.289 1.00 95.31 71 MET A O 1
ATOM 581 N N . HIS A 1 72 ? -8.692 5.818 4.589 1.00 94.38 72 HIS A N 1
ATOM 582 C CA . HIS A 1 72 ? -7.653 6.521 5.343 1.00 94.38 72 HIS A CA 1
ATOM 583 C C . HIS A 1 72 ? -8.080 7.928 5.773 1.00 94.38 72 HIS A C 1
ATOM 585 O O . HIS A 1 72 ? -7.875 8.273 6.931 1.00 94.38 72 HIS A O 1
ATOM 591 N N . CYS A 1 73 ? -8.728 8.710 4.899 1.00 94.50 73 CYS A N 1
ATOM 592 C CA . CYS A 1 73 ? -9.265 10.025 5.268 1.00 94.50 73 CYS A CA 1
ATOM 593 C C . CYS A 1 73 ? -10.273 9.914 6.414 1.00 94.50 73 CYS A C 1
ATOM 595 O O . CYS A 1 73 ? -10.151 10.641 7.384 1.00 94.50 73 CYS A O 1
ATOM 597 N N . LYS A 1 74 ? -11.201 8.950 6.364 1.00 94.00 74 LYS A N 1
ATOM 598 C CA . LYS A 1 74 ? -12.182 8.750 7.439 1.00 94.00 74 LYS A CA 1
ATOM 599 C C . LYS A 1 74 ? -11.519 8.450 8.788 1.00 94.00 74 LYS A C 1
ATOM 601 O O . LYS A 1 74 ? -11.957 8.968 9.808 1.00 94.00 74 LYS A O 1
ATOM 606 N N . VAL A 1 75 ? -10.492 7.598 8.809 1.00 92.06 75 VAL A N 1
ATOM 607 C CA . VAL A 1 75 ? -9.761 7.297 10.052 1.00 92.06 75 VAL A CA 1
ATOM 608 C C . VAL A 1 75 ? -8.981 8.526 10.525 1.00 92.06 75 VAL A C 1
ATOM 610 O O . VAL A 1 75 ? -9.028 8.836 11.710 1.00 92.06 75 VAL A O 1
ATOM 613 N N . ALA A 1 76 ? -8.333 9.256 9.614 1.00 91.75 76 ALA A N 1
ATOM 614 C CA . ALA A 1 76 ? -7.618 10.488 9.938 1.00 91.75 76 ALA A CA 1
ATOM 615 C C . ALA A 1 76 ? -8.556 11.558 10.511 1.00 91.75 76 ALA A C 1
ATOM 617 O O . ALA A 1 76 ? -8.256 12.123 11.553 1.00 91.75 76 ALA A O 1
ATOM 618 N N . ASP A 1 77 ? -9.718 11.780 9.895 1.00 91.50 77 ASP A N 1
ATOM 619 C CA . ASP A 1 77 ? -10.730 12.719 10.381 1.00 91.50 77 ASP A CA 1
ATOM 620 C C . ASP A 1 77 ? -11.224 12.316 11.774 1.00 91.50 77 ASP A C 1
ATOM 622 O O . ASP A 1 77 ? -11.360 13.162 12.653 1.00 91.50 77 ASP A O 1
ATOM 626 N N . ASN A 1 78 ? -11.452 11.021 12.009 1.00 89.00 78 ASN A N 1
ATOM 627 C CA . ASN A 1 78 ? -11.875 10.529 13.316 1.00 89.00 78 ASN A CA 1
ATOM 628 C C . ASN A 1 78 ? -10.802 10.733 14.394 1.00 89.00 78 ASN A C 1
ATOM 630 O O . ASN A 1 78 ? -11.142 11.127 15.504 1.00 89.00 78 ASN A O 1
ATOM 634 N N . LEU A 1 79 ? -9.533 10.447 14.106 1.00 87.44 79 LEU A N 1
ATOM 635 C CA . LEU A 1 79 ? -8.455 10.558 15.095 1.00 87.44 79 LEU A CA 1
ATOM 636 C C . LEU A 1 79 ? -8.043 12.015 15.328 1.00 87.44 79 LEU A C 1
ATOM 638 O O . LEU A 1 79 ? -7.871 12.439 16.467 1.00 87.44 79 LEU A O 1
ATOM 642 N N . ASN A 1 80 ? -7.961 12.807 14.261 1.00 87.69 80 ASN A N 1
ATOM 643 C CA . ASN A 1 80 ? -7.493 14.185 14.334 1.00 87.69 80 ASN A CA 1
ATOM 644 C C . ASN A 1 80 ? -8.567 15.140 14.889 1.00 87.69 80 A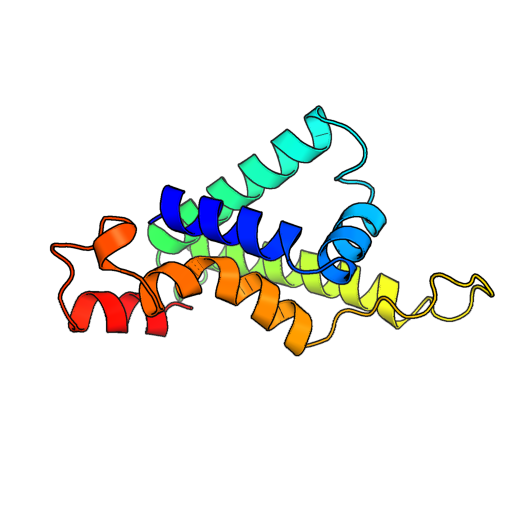SN A C 1
ATOM 646 O O . ASN A 1 80 ? -8.207 16.132 15.515 1.00 87.69 80 ASN A O 1
ATOM 650 N N . ASN A 1 81 ? -9.867 14.854 14.708 1.00 81.31 81 ASN A N 1
ATOM 651 C CA . ASN A 1 81 ? -10.948 15.728 15.194 1.00 81.31 81 ASN A CA 1
ATOM 652 C C . ASN A 1 81 ? -11.509 15.336 16.577 1.00 81.31 81 ASN A C 1
ATOM 654 O O . ASN A 1 81 ? -12.110 16.179 17.238 1.00 81.31 81 ASN A O 1
ATOM 658 N N . ASN A 1 82 ? -11.310 14.101 17.061 1.00 64.81 82 ASN A N 1
ATOM 659 C CA . ASN A 1 82 ? -11.818 13.650 18.372 1.00 64.81 82 ASN A CA 1
ATOM 660 C C . ASN A 1 82 ? -10.866 13.947 19.553 1.00 64.81 82 ASN A C 1
ATOM 662 O O . ASN A 1 82 ? -10.924 13.277 20.583 1.00 64.81 82 ASN A O 1
ATOM 666 N N . GLN A 1 83 ? -10.024 14.982 19.464 1.00 57.94 83 GLN A N 1
ATOM 667 C CA . GLN A 1 83 ? -9.030 15.350 20.494 1.00 57.94 83 GLN A CA 1
ATOM 668 C C . GLN A 1 83 ? -9.617 15.773 21.865 1.00 57.94 83 GLN A C 1
ATOM 670 O O . GLN A 1 83 ? -8.871 16.130 22.781 1.00 57.94 83 GLN A O 1
ATOM 675 N N . GLN A 1 84 ? -10.944 15.740 22.047 1.00 46.94 84 GLN A N 1
ATOM 676 C CA . GLN A 1 84 ? -11.621 16.201 23.264 1.00 46.94 84 GLN A CA 1
ATOM 677 C C . GLN A 1 84 ? -11.701 15.182 24.418 1.00 46.94 84 GLN A C 1
ATOM 679 O O . GLN A 1 84 ? -12.032 15.589 25.531 1.00 46.94 84 GLN A O 1
ATOM 684 N N . SER A 1 85 ? -11.362 13.897 24.251 1.00 44.53 85 SER A N 1
ATOM 685 C CA . SER A 1 85 ? -11.380 12.952 25.385 1.00 44.53 85 SER A CA 1
ATOM 686 C C . SER A 1 85 ? -10.077 13.000 26.193 1.00 44.53 85 SER A C 1
ATOM 688 O O . SER A 1 85 ? -9.005 12.698 25.676 1.00 44.53 85 SER A O 1
ATOM 690 N N . MET A 1 86 ? -10.177 13.393 27.466 1.00 44.94 86 MET A N 1
ATOM 691 C CA . MET A 1 86 ? -9.125 13.449 28.496 1.00 44.94 86 MET A CA 1
ATOM 692 C C . MET A 1 86 ? -8.572 12.056 28.872 1.00 44.94 86 MET A C 1
ATOM 694 O O . MET A 1 86 ? -8.733 11.618 30.004 1.00 44.94 86 MET A O 1
ATOM 698 N N . ASP A 1 87 ? -7.952 11.351 27.927 1.00 50.31 87 ASP A N 1
ATOM 699 C CA . ASP A 1 87 ? -7.297 10.059 28.158 1.00 50.31 87 ASP A CA 1
ATOM 700 C C . ASP A 1 87 ? -5.855 10.136 27.630 1.00 50.31 87 ASP A C 1
ATOM 702 O O . ASP A 1 87 ? -5.612 10.740 26.583 1.00 50.31 87 ASP A O 1
ATOM 706 N N . GLU A 1 88 ? -4.889 9.539 28.329 1.00 50.12 88 GLU A N 1
ATOM 707 C CA . GLU A 1 88 ? -3.438 9.596 28.034 1.00 50.12 88 GLU A CA 1
ATOM 708 C C . GLU A 1 88 ? -3.048 8.978 26.668 1.00 50.12 88 GLU A C 1
ATOM 710 O O . GLU A 1 88 ? -1.893 9.001 26.255 1.00 50.12 88 GLU A O 1
ATOM 715 N N . ARG A 1 89 ? -4.024 8.471 25.904 1.00 52.75 89 ARG A N 1
ATOM 716 C CA . ARG A 1 89 ? -3.898 7.943 24.531 1.00 52.75 89 ARG A CA 1
ATOM 717 C C . ARG A 1 89 ? -3.914 9.034 23.443 1.00 52.75 89 ARG A C 1
ATOM 719 O O . ARG A 1 89 ? -4.277 8.761 22.301 1.00 52.75 89 ARG A O 1
ATOM 726 N N . LYS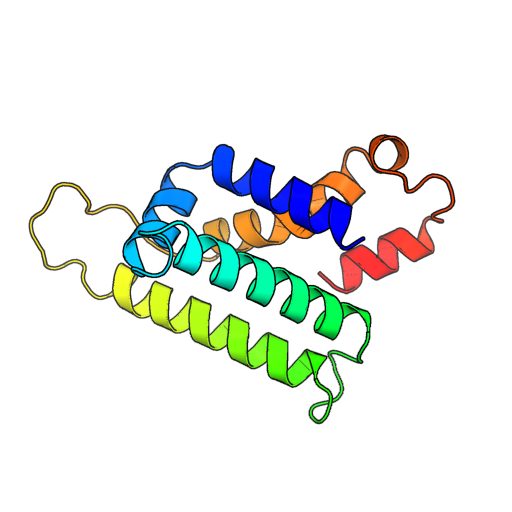 A 1 90 ? -3.571 10.272 23.803 1.00 52.34 90 LYS A N 1
ATOM 727 C CA . LYS A 1 90 ? -3.951 11.504 23.088 1.00 52.34 90 LYS A CA 1
ATOM 728 C C . LYS A 1 90 ? -3.105 11.889 21.866 1.00 52.34 90 LYS A C 1
ATOM 730 O O . LYS A 1 90 ? -3.515 12.787 21.136 1.00 52.34 90 LYS A O 1
ATOM 735 N N . ASP A 1 91 ? -1.998 11.202 21.593 1.00 66.38 91 ASP A N 1
ATOM 736 C CA . ASP A 1 91 ? -1.038 11.659 20.570 1.00 66.38 91 ASP A CA 1
ATOM 737 C C . ASP A 1 91 ? -1.154 10.952 19.212 1.00 66.38 91 ASP A C 1
ATOM 739 O O . ASP A 1 91 ? -0.433 11.278 18.269 1.00 66.38 91 ASP A O 1
ATOM 743 N N . ILE A 1 92 ? -2.084 10.005 19.065 1.00 76.56 92 ILE A N 1
ATOM 744 C CA . ILE A 1 92 ? -2.215 9.251 17.817 1.00 76.56 92 ILE A CA 1
ATOM 745 C C . ILE A 1 92 ? -2.977 10.094 16.791 1.00 76.56 92 ILE A C 1
ATOM 747 O O . ILE A 1 92 ? -4.202 10.207 16.831 1.00 76.56 92 ILE A O 1
ATOM 751 N N . GLN A 1 93 ? -2.242 10.661 15.843 1.00 82.81 93 GLN A N 1
ATOM 752 C CA . GLN A 1 93 ? -2.788 11.356 14.677 1.00 82.81 93 GLN A CA 1
ATOM 753 C C . GLN A 1 93 ? -2.496 10.560 13.408 1.00 82.81 93 GLN A C 1
ATOM 755 O O . GLN A 1 93 ? -1.666 9.660 13.430 1.00 82.81 93 GLN A O 1
ATOM 760 N N . ILE A 1 94 ? -3.176 10.882 12.306 1.00 88.00 94 ILE A N 1
ATOM 761 C CA . ILE A 1 94 ? -2.735 10.489 10.962 1.00 88.00 94 ILE A CA 1
ATOM 762 C C . ILE A 1 94 ? -2.394 11.757 10.193 1.00 88.00 94 ILE A C 1
ATOM 764 O O . ILE A 1 94 ? -3.281 12.524 9.807 1.00 88.00 94 ILE A O 1
ATOM 768 N N . ASN A 1 95 ? -1.107 11.957 9.936 1.00 87.75 95 ASN A N 1
ATOM 769 C CA . ASN A 1 95 ? -0.581 12.996 9.059 1.00 87.75 95 ASN A CA 1
ATOM 770 C C . ASN A 1 95 ? 0.049 12.380 7.789 1.00 87.75 95 ASN A C 1
ATOM 772 O O . ASN A 1 95 ? 0.046 11.162 7.582 1.00 87.75 95 ASN A O 1
ATOM 776 N N . GLN A 1 96 ? 0.582 13.226 6.900 1.00 90.06 96 GLN A N 1
ATOM 777 C CA . GLN A 1 96 ? 1.206 12.749 5.657 1.00 90.06 96 GLN A CA 1
ATOM 778 C C . GLN A 1 96 ? 2.471 11.913 5.902 1.00 90.06 96 GLN A C 1
ATOM 780 O O . GLN A 1 96 ? 2.766 11.031 5.101 1.00 90.06 96 GLN A O 1
ATOM 785 N N . TRP A 1 97 ? 3.184 12.140 7.010 1.00 87.81 97 TRP A N 1
ATOM 786 C CA . TRP A 1 97 ? 4.362 11.356 7.376 1.00 87.81 97 TRP A CA 1
ATOM 787 C C . TRP A 1 97 ? 3.995 9.899 7.681 1.00 87.81 97 TRP A C 1
ATOM 789 O O . TRP A 1 97 ? 4.558 8.991 7.077 1.00 87.81 97 TRP A O 1
ATOM 799 N N . GLN A 1 98 ? 2.979 9.653 8.510 1.00 87.12 98 GLN A N 1
ATOM 800 C CA . GLN A 1 98 ? 2.514 8.286 8.803 1.00 87.12 98 GLN A CA 1
ATOM 801 C C . GLN A 1 98 ? 1.908 7.596 7.572 1.00 87.12 98 GLN A C 1
ATOM 803 O O . GLN A 1 98 ? 2.072 6.387 7.376 1.00 87.12 98 GLN A O 1
ATOM 808 N N . MET A 1 99 ? 1.236 8.363 6.705 1.00 90.50 99 MET A N 1
ATOM 809 C CA . MET A 1 99 ? 0.741 7.850 5.426 1.00 90.50 99 MET A CA 1
ATOM 810 C C . MET A 1 99 ? 1.894 7.402 4.521 1.00 90.50 99 MET A C 1
ATOM 812 O O . MET A 1 99 ? 1.839 6.306 3.962 1.00 90.50 99 MET A O 1
ATOM 816 N N . PHE A 1 100 ? 2.956 8.209 4.426 1.00 90.25 100 PHE A N 1
ATOM 817 C CA . PHE A 1 100 ? 4.161 7.865 3.677 1.00 90.25 100 PHE A CA 1
ATOM 818 C C . PHE A 1 100 ? 4.883 6.655 4.274 1.00 90.25 100 PHE A C 1
ATOM 820 O O . PHE A 1 100 ? 5.235 5.747 3.525 1.00 90.25 100 PHE A O 1
ATOM 827 N N . LEU A 1 101 ? 5.043 6.575 5.599 1.00 87.12 101 LEU A N 1
ATOM 828 C CA . LEU A 1 101 ? 5.646 5.407 6.251 1.00 87.12 101 LEU A CA 1
ATOM 829 C C . LEU A 1 101 ? 4.896 4.123 5.883 1.00 87.12 101 LEU A C 1
ATOM 831 O O . LEU A 1 101 ? 5.507 3.159 5.420 1.00 87.12 101 LEU A O 1
ATOM 835 N N . THR A 1 102 ? 3.563 4.149 5.959 1.00 87.38 102 THR A N 1
ATOM 836 C CA . THR A 1 102 ? 2.721 3.005 5.575 1.00 87.38 102 THR A CA 1
ATOM 837 C C . THR A 1 102 ? 2.881 2.641 4.095 1.00 87.38 102 THR A C 1
ATOM 839 O O . THR A 1 102 ? 2.936 1.463 3.751 1.00 87.38 102 THR A O 1
ATOM 842 N N . GLN A 1 103 ? 2.966 3.627 3.198 1.00 89.50 103 GLN A N 1
ATOM 843 C CA . GLN A 1 103 ? 3.135 3.386 1.760 1.00 89.50 103 GLN A CA 1
ATOM 844 C C . GLN A 1 103 ? 4.537 2.870 1.412 1.00 89.50 103 GLN A C 1
ATOM 846 O O . GLN A 1 103 ? 4.677 1.935 0.621 1.00 89.50 103 GLN A O 1
ATOM 851 N N . SER A 1 104 ? 5.573 3.419 2.050 1.00 89.62 104 SER A N 1
ATOM 852 C CA . SER A 1 104 ? 6.967 3.015 1.848 1.00 89.62 104 SER A CA 1
ATOM 853 C C . SER A 1 104 ? 7.217 1.565 2.244 1.00 89.62 104 SER A C 1
ATOM 855 O O . SER A 1 104 ? 8.061 0.907 1.642 1.00 89.62 104 SER A O 1
ATOM 857 N N . ALA A 1 105 ? 6.409 1.005 3.143 1.00 89.81 105 ALA A N 1
ATOM 858 C CA . ALA A 1 105 ? 6.425 -0.417 3.451 1.00 89.81 105 ALA A CA 1
ATOM 859 C C . ALA A 1 105 ? 6.197 -1.307 2.207 1.00 89.81 105 ALA A C 1
ATOM 861 O O . ALA A 1 105 ? 6.741 -2.404 2.126 1.00 89.81 105 ALA A O 1
ATOM 862 N N . PHE A 1 106 ? 5.454 -0.852 1.190 1.00 89.50 106 PHE A N 1
ATOM 863 C CA . PHE A 1 106 ? 5.151 -1.674 0.011 1.00 89.50 106 PHE A CA 1
ATOM 864 C C . PHE A 1 106 ? 6.238 -1.661 -1.073 1.00 89.50 106 PHE A C 1
ATOM 866 O O . PHE A 1 106 ? 6.341 -2.637 -1.828 1.00 89.50 106 PHE A O 1
ATOM 873 N N . PHE A 1 107 ? 7.038 -0.593 -1.165 1.00 90.19 107 PHE A N 1
ATOM 874 C CA . PHE A 1 107 ? 8.075 -0.432 -2.197 1.00 90.19 107 PHE A CA 1
ATOM 875 C C . PHE A 1 107 ? 9.501 -0.305 -1.644 1.00 90.19 107 PHE A C 1
ATOM 877 O O . PHE A 1 107 ? 10.455 -0.564 -2.373 1.00 90.19 107 PHE A O 1
ATOM 884 N N . GLY A 1 108 ? 9.668 0.024 -0.364 1.00 91.00 108 GLY A N 1
ATOM 885 C CA . GLY A 1 108 ? 10.951 0.347 0.261 1.00 91.00 108 GLY A CA 1
ATOM 886 C C . GLY A 1 108 ? 11.944 -0.810 0.243 1.00 91.00 108 GLY A C 1
ATOM 887 O O . GLY A 1 108 ? 13.107 -0.608 -0.094 1.00 91.00 108 GLY A O 1
ATOM 888 N N . LEU A 1 109 ? 11.492 -2.048 0.479 1.00 91.00 109 LEU A N 1
ATOM 889 C CA . LEU A 1 109 ? 12.365 -3.220 0.328 1.00 91.00 109 LEU A CA 1
ATOM 890 C C . LEU A 1 109 ? 12.893 -3.346 -1.110 1.00 91.00 109 LEU A C 1
ATOM 892 O O . LEU A 1 109 ? 14.071 -3.635 -1.304 1.00 91.00 109 LEU A O 1
ATOM 896 N N . SER A 1 110 ? 12.043 -3.071 -2.107 1.00 91.06 110 SER A N 1
ATOM 897 C CA . SER A 1 110 ? 12.417 -3.049 -3.532 1.00 91.06 110 SER A CA 1
ATOM 898 C C . SER A 1 110 ? 13.446 -1.967 -3.850 1.00 91.06 110 SER A C 1
ATOM 900 O O . SER A 1 110 ? 14.246 -2.159 -4.757 1.00 91.06 110 SER A O 1
ATOM 902 N N . ALA A 1 111 ? 13.467 -0.869 -3.094 1.00 91.00 111 ALA A N 1
ATOM 903 C CA . ALA A 1 111 ? 14.460 0.189 -3.245 1.00 91.00 111 ALA A CA 1
ATOM 904 C C . ALA A 1 111 ? 15.796 -0.130 -2.554 1.00 91.00 111 ALA A C 1
ATOM 906 O O . ALA A 1 111 ? 16.852 0.148 -3.114 1.00 91.00 111 ALA A O 1
ATOM 907 N N . ILE A 1 112 ? 15.766 -0.718 -1.354 1.00 92.62 112 ILE A N 1
ATOM 908 C CA . ILE A 1 112 ? 16.961 -0.854 -0.504 1.00 92.62 112 ILE A CA 1
ATOM 909 C C . ILE A 1 112 ? 17.688 -2.185 -0.744 1.00 92.62 112 ILE A C 1
ATOM 911 O O . ILE A 1 112 ? 18.916 -2.219 -0.808 1.00 92.62 112 ILE A O 1
ATOM 915 N N . ILE A 1 113 ? 16.947 -3.289 -0.887 1.00 92.50 113 ILE A N 1
ATOM 916 C CA . ILE A 1 113 ? 17.503 -4.650 -0.998 1.00 92.50 113 ILE A CA 1
ATOM 917 C C . ILE A 1 113 ? 16.866 -5.473 -2.142 1.00 92.50 113 ILE A C 1
ATOM 919 O O . ILE A 1 113 ? 16.420 -6.605 -1.929 1.00 92.50 113 ILE A O 1
ATOM 923 N N . PRO A 1 114 ? 16.817 -4.952 -3.386 1.00 91.62 114 PRO A N 1
ATOM 924 C CA . PRO A 1 114 ? 16.076 -5.573 -4.489 1.00 91.62 114 PRO A CA 1
ATOM 925 C C . PRO A 1 114 ? 16.502 -7.010 -4.810 1.00 91.62 114 PRO A C 1
ATOM 927 O O . PRO A 1 114 ? 15.662 -7.863 -5.101 1.00 91.62 114 PRO A O 1
ATOM 930 N N . LYS A 1 115 ? 17.804 -7.310 -4.747 1.00 91.38 115 LYS A N 1
ATOM 931 C CA . LYS A 1 115 ? 18.320 -8.646 -5.077 1.00 91.38 115 LYS A CA 1
ATOM 932 C C . LYS A 1 115 ? 17.941 -9.674 -4.008 1.00 91.38 115 LYS A C 1
ATOM 934 O O . LYS A 1 115 ? 17.591 -10.793 -4.344 1.00 91.38 115 LYS A O 1
ATOM 939 N N . GLN A 1 116 ? 17.936 -9.290 -2.735 1.00 91.75 116 GLN A N 1
ATOM 940 C CA . GLN A 1 116 ? 17.641 -10.176 -1.604 1.00 91.75 116 GLN A CA 1
ATOM 941 C C . GLN A 1 116 ? 16.176 -10.637 -1.569 1.00 91.75 116 GLN A C 1
ATOM 943 O O . GLN A 1 116 ? 15.863 -11.661 -0.974 1.00 91.75 116 GLN A O 1
ATOM 948 N N . ILE A 1 117 ? 15.284 -9.895 -2.222 1.00 90.06 117 ILE A N 1
ATOM 949 C CA . ILE A 1 117 ? 13.837 -10.161 -2.267 1.00 90.06 117 ILE A CA 1
ATOM 950 C C . ILE A 1 117 ? 13.357 -10.612 -3.657 1.00 90.06 117 ILE A C 1
ATOM 952 O O . ILE A 1 117 ? 12.154 -10.602 -3.930 1.00 90.06 117 ILE A O 1
ATOM 956 N N . GLY A 1 118 ? 14.288 -11.016 -4.529 1.00 89.31 118 GLY A N 1
ATOM 957 C CA . GLY A 1 118 ? 13.991 -11.731 -5.772 1.00 89.31 118 GLY A CA 1
ATOM 958 C C . GLY A 1 118 ? 13.970 -10.895 -7.055 1.00 89.31 118 GLY A C 1
ATOM 959 O O . GLY A 1 118 ? 13.703 -11.452 -8.118 1.00 89.31 118 GLY A O 1
ATOM 960 N N . TYR A 1 119 ? 14.295 -9.599 -7.023 1.00 91.19 119 TYR A N 1
ATOM 961 C CA . TYR A 1 119 ? 14.349 -8.751 -8.226 1.00 91.19 119 TYR A CA 1
ATOM 962 C C . TYR A 1 119 ? 15.687 -8.868 -8.977 1.00 91.19 119 TYR A C 1
ATOM 964 O O . TYR A 1 119 ? 16.301 -7.872 -9.348 1.00 91.19 119 TYR A O 1
ATOM 972 N N . HIS A 1 120 ? 16.167 -10.092 -9.213 1.00 92.12 120 HIS A N 1
ATOM 973 C CA . HIS A 1 120 ? 17.451 -10.322 -9.893 1.00 92.12 120 HIS A CA 1
ATOM 974 C C . HIS A 1 120 ? 17.437 -9.944 -11.378 1.00 92.12 120 HIS A C 1
ATOM 976 O O . HIS A 1 120 ? 18.482 -9.606 -11.924 1.00 92.12 120 HIS A O 1
ATOM 982 N N . GLN A 1 121 ? 16.271 -10.027 -12.021 1.00 93.62 121 GLN A N 1
ATOM 983 C CA . GLN A 1 121 ? 16.102 -9.772 -13.456 1.00 93.62 121 GLN A CA 1
ATOM 984 C C . GLN A 1 121 ? 15.524 -8.384 -13.759 1.00 93.62 121 GLN A C 1
ATOM 986 O O . GLN A 1 121 ? 15.314 -8.060 -14.922 1.00 93.62 121 GLN A O 1
ATOM 991 N N . PHE A 1 122 ? 15.247 -7.572 -12.734 1.00 93.31 122 PHE A N 1
ATOM 992 C CA . PHE A 1 122 ? 14.690 -6.238 -12.937 1.00 93.31 122 PHE A CA 1
ATOM 993 C C . PHE A 1 122 ? 15.759 -5.293 -13.477 1.00 93.31 122 PHE A C 1
ATOM 995 O O . PHE A 1 122 ? 16.872 -5.207 -12.953 1.00 93.31 122 PHE A O 1
ATOM 1002 N N . THR A 1 123 ? 15.393 -4.565 -14.520 1.00 95.00 123 THR A N 1
ATOM 1003 C CA . THR A 1 123 ? 16.188 -3.497 -15.114 1.00 95.00 123 THR A CA 1
ATOM 1004 C C . THR A 1 123 ? 15.975 -2.181 -14.357 1.00 95.00 123 THR A C 1
ATOM 1006 O O . THR A 1 123 ? 14.993 -2.034 -13.622 1.00 95.00 123 THR A O 1
ATOM 1009 N N . PRO A 1 124 ? 16.841 -1.170 -14.556 1.00 93.75 124 PRO A N 1
ATOM 1010 C CA . PRO A 1 124 ? 16.601 0.170 -14.019 1.00 93.75 124 PRO A CA 1
ATOM 1011 C C . PRO A 1 124 ? 15.232 0.746 -14.412 1.00 93.75 124 PRO A C 1
ATOM 1013 O O . PRO A 1 124 ? 14.580 1.392 -13.597 1.00 93.75 124 PRO A O 1
ATOM 1016 N N . ASN A 1 125 ? 14.758 0.454 -15.628 1.00 95.44 125 ASN A N 1
ATOM 1017 C CA . ASN A 1 125 ? 13.451 0.910 -16.099 1.00 95.44 125 ASN A CA 1
ATOM 1018 C C . ASN A 1 125 ? 12.294 0.248 -15.342 1.00 95.44 125 ASN A C 1
ATOM 1020 O O . ASN A 1 125 ? 11.306 0.919 -15.054 1.00 95.44 125 ASN A O 1
ATOM 1024 N N . ASP A 1 126 ? 12.420 -1.028 -14.970 1.00 92.94 126 ASP A N 1
ATOM 1025 C CA . ASP A 1 126 ? 11.396 -1.713 -14.173 1.00 92.94 126 ASP A CA 1
ATOM 1026 C C . ASP A 1 126 ? 11.274 -1.087 -12.777 1.00 92.94 126 ASP A C 1
ATOM 1028 O O . ASP A 1 126 ? 10.169 -0.884 -12.273 1.00 92.94 126 ASP A O 1
ATOM 1032 N N . PHE A 1 127 ? 12.403 -0.715 -12.165 1.00 92.75 127 PHE A N 1
ATOM 1033 C CA . PHE A 1 127 ? 12.400 0.008 -10.892 1.00 92.75 127 PHE A CA 1
ATOM 1034 C C . PHE A 1 127 ? 11.837 1.421 -11.031 1.00 92.75 127 PHE A C 1
ATOM 1036 O O . PHE A 1 127 ? 11.020 1.820 -10.205 1.00 92.75 127 PHE A O 1
ATOM 1043 N N . HIS A 1 128 ? 12.200 2.157 -12.085 1.00 92.88 128 HIS A N 1
ATOM 1044 C CA . HIS A 1 128 ? 11.591 3.458 -12.369 1.00 92.88 128 HIS A CA 1
ATOM 1045 C C . HIS A 1 128 ? 10.073 3.345 -12.532 1.00 92.88 128 HIS A C 1
ATOM 1047 O O . HIS A 1 128 ? 9.351 4.179 -11.998 1.00 92.88 128 HIS A O 1
ATOM 1053 N N . ALA A 1 129 ? 9.575 2.303 -13.202 1.00 90.94 129 ALA A N 1
ATOM 1054 C CA . ALA A 1 129 ? 8.142 2.069 -13.343 1.00 90.94 129 ALA A CA 1
ATOM 1055 C C . ALA A 1 129 ? 7.467 1.772 -11.992 1.00 90.94 129 ALA A C 1
ATOM 1057 O O . ALA A 1 129 ? 6.417 2.344 -11.703 1.00 90.94 129 ALA A O 1
ATOM 1058 N N . ILE A 1 130 ? 8.078 0.937 -11.139 1.00 89.12 130 ILE A N 1
ATOM 1059 C CA . ILE A 1 130 ? 7.572 0.681 -9.779 1.00 89.12 130 ILE A CA 1
ATOM 1060 C C . ILE A 1 130 ? 7.517 1.978 -8.970 1.00 89.12 130 ILE A C 1
ATOM 1062 O O . ILE A 1 130 ? 6.496 2.257 -8.351 1.00 89.12 130 ILE A O 1
ATOM 1066 N N . PHE A 1 131 ? 8.596 2.760 -8.953 1.00 91.19 131 PHE A N 1
ATOM 1067 C CA . PHE A 1 131 ? 8.670 3.979 -8.144 1.00 91.19 131 PHE A CA 1
ATOM 1068 C C . PHE A 1 131 ? 7.843 5.126 -8.711 1.00 91.19 131 PHE A C 1
ATOM 1070 O O . PHE A 1 131 ? 7.451 5.999 -7.960 1.00 91.19 131 PHE A O 1
ATOM 1077 N N . HIS A 1 132 ? 7.571 5.141 -10.015 1.00 90.31 132 HIS A N 1
ATOM 1078 C CA . HIS A 1 132 ? 6.639 6.097 -10.602 1.00 90.31 132 HIS A CA 1
ATOM 1079 C C . HIS A 1 132 ? 5.183 5.770 -10.251 1.00 90.31 132 HIS A C 1
ATOM 1081 O O . HIS A 1 132 ? 4.353 6.669 -10.159 1.00 90.31 132 HIS A O 1
ATOM 1087 N N . PHE A 1 133 ? 4.864 4.482 -10.097 1.00 88.88 133 PHE A N 1
ATOM 1088 C CA . PHE A 1 133 ? 3.533 4.042 -9.696 1.00 88.88 133 PHE A CA 1
ATOM 1089 C C . PHE A 1 133 ? 3.206 4.393 -8.230 1.00 88.88 133 PHE A C 1
ATOM 1091 O O . PHE A 1 133 ? 2.052 4.718 -7.942 1.00 88.88 133 PHE A O 1
ATOM 1098 N N . TRP A 1 134 ? 4.187 4.291 -7.327 1.00 88.75 134 TRP A N 1
ATOM 1099 C CA . TRP A 1 134 ? 4.043 4.572 -5.890 1.00 88.75 134 TRP A CA 1
ATOM 1100 C C . TRP A 1 134 ? 4.195 6.054 -5.553 1.00 88.75 134 TRP A C 1
ATOM 1102 O O . TRP A 1 134 ? 3.385 6.529 -4.725 1.00 88.75 134 TRP A O 1
#